Protein AF-A0A0A8J4R4-F1 (afdb_monomer_lite)

Organism: Escherichia coli (NCBI:txid562)

Secondary structure (DSSP, 8-state):
-HHHHHHHHHHHHHHHTT-HHHHHHHHHHHHHHHHHHHHHTT--HHHHHHHHHHHT-

Sequence (57 aa):
AQKVGEEGVETALAATVHDRFELTNEASDLMYHLLVLLQDQDLDLTTVIENLRKRHQ

pLDDT: mean 97.09, std 4.03, range [71.75, 98.75]

Structure (mmCIF, N/CA/C/O backbone):
data_AF-A0A0A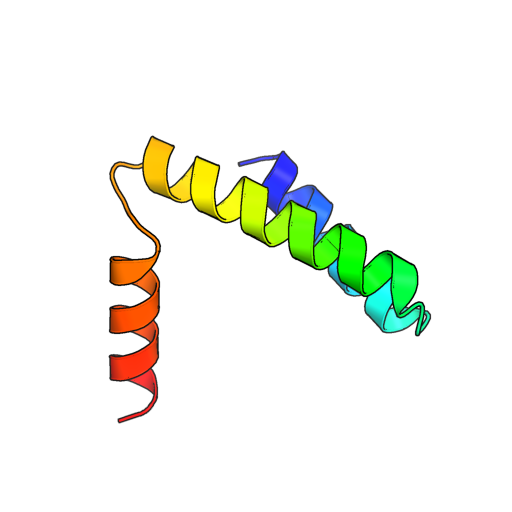8J4R4-F1
#
_entry.id   AF-A0A0A8J4R4-F1
#
loop_
_atom_site.group_PDB
_atom_site.id
_atom_site.type_symbol
_atom_site.label_atom_id
_atom_site.label_alt_id
_atom_site.label_comp_id
_atom_site.label_asym_id
_atom_site.label_entity_id
_atom_site.label_seq_id
_atom_site.pdbx_PDB_ins_code
_atom_site.Cartn_x
_atom_site.Cartn_y
_atom_site.Cartn_z
_atom_site.occupancy
_atom_site.B_iso_or_equiv
_atom_site.auth_seq_id
_atom_site.auth_comp_id
_atom_site.auth_asym_id
_atom_site.auth_atom_id
_atom_site.pdbx_PDB_model_num
ATOM 1 N N . ALA A 1 1 ? -10.168 3.771 -2.331 1.00 85.12 1 ALA A N 1
ATOM 2 C CA . ALA A 1 1 ? -9.912 2.359 -2.700 1.00 85.12 1 ALA A CA 1
ATOM 3 C C . ALA A 1 1 ? -9.185 2.200 -4.042 1.00 85.12 1 ALA A C 1
ATOM 5 O O . ALA A 1 1 ? -8.178 1.512 -4.055 1.00 85.12 1 ALA A O 1
ATOM 6 N N . GLN A 1 2 ? -9.635 2.828 -5.142 1.00 93.56 2 GLN A N 1
ATOM 7 C CA . GLN A 1 2 ? -9.025 2.662 -6.479 1.00 93.56 2 GLN A CA 1
ATOM 8 C C . GLN A 1 2 ? -7.503 2.892 -6.507 1.00 93.56 2 GLN A C 1
ATOM 10 O O . GLN A 1 2 ? -6.790 2.011 -6.969 1.00 93.56 2 GLN A O 1
ATOM 15 N N . LYS A 1 3 ? -7.016 4.009 -5.941 1.00 95.62 3 LYS A N 1
ATOM 16 C CA . LYS A 1 3 ? -5.575 4.312 -5.872 1.00 95.62 3 LYS A CA 1
ATOM 17 C C . LYS A 1 3 ? -4.768 3.203 -5.193 1.00 95.62 3 LYS A C 1
ATOM 19 O O . LYS A 1 3 ? -3.833 2.713 -5.787 1.00 95.62 3 LYS A O 1
ATOM 24 N N . VAL A 1 4 ? -5.197 2.697 -4.032 1.00 96.69 4 VAL A N 1
ATOM 25 C CA . VAL A 1 4 ? -4.514 1.573 -3.346 1.00 96.69 4 VAL A CA 1
ATOM 26 C C . VAL A 1 4 ? -4.337 0.349 -4.259 1.00 96.69 4 VAL A C 1
ATOM 28 O O . VAL A 1 4 ? -3.322 -0.334 -4.178 1.00 96.69 4 VAL A O 1
ATOM 31 N N . GLY A 1 5 ? -5.319 0.061 -5.119 1.00 97.44 5 GLY A N 1
ATOM 32 C CA . GLY A 1 5 ? -5.214 -1.028 -6.091 1.00 97.44 5 GLY A CA 1
ATOM 33 C C . GLY A 1 5 ? -4.219 -0.743 -7.219 1.00 97.44 5 GLY A C 1
ATOM 34 O O . GLY A 1 5 ? -3.485 -1.646 -7.603 1.00 97.44 5 GLY A O 1
ATOM 35 N N . GLU A 1 6 ? -4.191 0.490 -7.723 1.00 98.19 6 GLU A N 1
ATOM 36 C CA . GLU A 1 6 ? -3.257 0.960 -8.757 1.00 98.19 6 GLU A CA 1
ATOM 37 C C . GLU A 1 6 ? -1.807 0.933 -8.251 1.00 98.19 6 GLU A C 1
ATOM 39 O O . GLU A 1 6 ? -1.002 0.177 -8.792 1.00 98.19 6 GLU A O 1
ATOM 44 N N . GLU A 1 7 ? -1.534 1.591 -7.119 1.00 98.06 7 GLU A N 1
ATOM 45 C CA . GLU A 1 7 ? -0.198 1.636 -6.502 1.00 98.06 7 GLU A CA 1
ATOM 46 C C . GLU A 1 7 ? 0.323 0.229 -6.163 1.00 98.06 7 GLU A C 1
ATOM 48 O O . GLU A 1 7 ? 1.516 -0.065 -6.224 1.00 98.06 7 GLU A O 1
ATOM 53 N N . GLY A 1 8 ? -0.581 -0.689 -5.793 1.00 98.44 8 GLY A N 1
ATOM 54 C CA . GLY A 1 8 ? -0.232 -2.084 -5.525 1.00 98.44 8 GLY A CA 1
ATOM 55 C C . GLY A 1 8 ? 0.259 -2.827 -6.770 1.00 98.44 8 GLY A C 1
ATOM 56 O O . GLY A 1 8 ? 1.162 -3.662 -6.673 1.00 98.44 8 GLY A O 1
ATOM 57 N N . VAL A 1 9 ? -0.311 -2.522 -7.939 1.00 98.50 9 VAL A N 1
ATOM 58 C CA . VAL A 1 9 ? 0.138 -3.070 -9.226 1.00 98.50 9 VAL A CA 1
ATOM 59 C C . VAL A 1 9 ? 1.463 -2.432 -9.636 1.00 98.50 9 VAL A C 1
ATOM 61 O O . VAL A 1 9 ? 2.382 -3.159 -10.006 1.00 98.50 9 VAL A O 1
ATOM 64 N N . GLU A 1 10 ? 1.592 -1.113 -9.519 1.00 98.31 10 GLU A N 1
ATOM 65 C CA . GLU A 1 10 ? 2.810 -0.371 -9.875 1.00 98.31 10 GLU A CA 1
ATOM 66 C C . GLU A 1 10 ? 4.001 -0.801 -9.008 1.00 98.31 10 GLU A C 1
ATOM 68 O O . GLU A 1 10 ? 5.046 -1.182 -9.538 1.00 98.31 10 GLU A O 1
ATOM 73 N N . THR A 1 11 ? 3.803 -0.935 -7.693 1.00 98.69 11 THR A N 1
ATOM 74 C CA . THR A 1 11 ? 4.797 -1.498 -6.761 1.00 98.69 11 THR A CA 1
ATOM 75 C C . THR A 1 11 ? 5.261 -2.896 -7.198 1.00 98.69 11 THR A C 1
ATOM 77 O O . THR A 1 11 ? 6.458 -3.201 -7.188 1.00 98.69 11 THR A O 1
ATOM 80 N N . ALA A 1 12 ? 4.329 -3.772 -7.595 1.00 98.62 12 ALA A N 1
ATOM 81 C CA . ALA A 1 12 ? 4.655 -5.128 -8.039 1.00 98.62 12 ALA A CA 1
ATOM 82 C C . ALA A 1 12 ? 5.417 -5.140 -9.378 1.00 98.62 12 ALA A C 1
ATOM 84 O O . ALA A 1 12 ? 6.343 -5.940 -9.560 1.00 98.62 12 ALA A O 1
ATOM 85 N N . LEU A 1 13 ? 5.056 -4.250 -10.305 1.00 98.62 13 LEU A N 1
ATOM 86 C CA . LEU A 1 13 ? 5.740 -4.088 -11.587 1.00 98.62 13 LEU A CA 1
ATOM 87 C C . LEU A 1 13 ? 7.164 -3.555 -11.392 1.00 98.62 13 LEU A C 1
ATOM 89 O O . LEU A 1 13 ? 8.099 -4.178 -11.897 1.00 98.62 13 LEU A O 1
ATOM 93 N N . ALA A 1 14 ? 7.346 -2.504 -10.588 1.00 98.50 14 ALA A N 1
ATOM 94 C CA . ALA A 1 14 ? 8.654 -1.929 -10.268 1.00 98.50 14 ALA A CA 1
ATOM 95 C C . ALA A 1 14 ? 9.600 -2.970 -9.638 1.00 98.50 14 ALA A C 1
ATOM 97 O O . ALA A 1 14 ? 10.764 -3.104 -10.027 1.00 98.50 14 ALA A O 1
ATOM 98 N N . ALA A 1 15 ? 9.079 -3.797 -8.722 1.00 98.56 15 ALA A N 1
ATOM 99 C CA . ALA A 1 15 ? 9.830 -4.913 -8.150 1.00 98.56 15 ALA A CA 1
ATOM 100 C C . ALA A 1 15 ? 10.226 -5.968 -9.202 1.00 98.56 15 ALA A C 1
ATOM 102 O O . ALA A 1 15 ? 11.344 -6.488 -9.159 1.00 98.56 15 ALA A O 1
ATOM 103 N N . THR A 1 16 ? 9.332 -6.270 -10.152 1.00 98.69 16 THR A N 1
ATOM 104 C CA . THR A 1 16 ? 9.552 -7.268 -11.214 1.00 98.69 16 THR A CA 1
ATOM 105 C C . THR A 1 16 ? 10.660 -6.850 -12.180 1.00 98.69 16 THR A C 1
ATOM 107 O O . THR A 1 16 ? 11.429 -7.697 -12.631 1.00 98.69 16 THR A O 1
ATOM 110 N N . VAL A 1 17 ? 10.777 -5.553 -12.475 1.00 98.19 17 VAL A N 1
ATOM 111 C CA . VAL A 1 17 ? 11.831 -5.008 -13.351 1.00 98.19 17 VAL A CA 1
ATOM 112 C C . VAL A 1 17 ? 13.106 -4.610 -12.598 1.00 98.19 17 VAL A C 1
ATOM 114 O O . VAL A 1 17 ? 14.049 -4.110 -13.206 1.00 98.19 17 VAL A O 1
ATOM 117 N N . HIS A 1 18 ? 13.162 -4.869 -11.287 1.00 97.62 18 HIS A N 1
ATOM 118 C CA . HIS A 1 18 ? 14.271 -4.511 -10.399 1.00 97.62 18 HIS A CA 1
ATOM 119 C C . HIS A 1 18 ? 14.590 -3.003 -10.351 1.00 97.62 18 HIS A C 1
ATOM 121 O O . HIS A 1 18 ? 15.722 -2.623 -10.029 1.00 97.62 18 HIS A O 1
ATOM 127 N N . ASP A 1 19 ? 13.604 -2.138 -10.609 1.00 98.44 19 ASP A N 1
ATOM 128 C CA . ASP A 1 19 ? 13.761 -0.693 -10.450 1.00 98.44 19 ASP A CA 1
ATOM 129 C C . ASP A 1 19 ? 13.567 -0.314 -8.980 1.00 98.44 19 ASP A C 1
ATOM 131 O O . ASP A 1 19 ? 12.459 -0.228 -8.457 1.00 98.44 19 ASP A O 1
ATOM 135 N N . ARG A 1 20 ? 14.681 -0.107 -8.275 1.00 98.44 20 ARG A N 1
ATOM 136 C CA . ARG A 1 20 ? 14.660 0.241 -6.848 1.00 98.44 20 ARG A CA 1
ATOM 137 C C . ARG A 1 20 ? 14.186 1.667 -6.583 1.00 98.44 20 ARG A C 1
ATOM 139 O O . ARG A 1 20 ? 13.718 1.932 -5.475 1.00 98.44 20 ARG A O 1
ATOM 146 N N . PHE A 1 21 ? 14.386 2.579 -7.532 1.00 98.56 21 PHE A N 1
ATOM 147 C CA . PHE A 1 21 ? 13.982 3.971 -7.367 1.00 98.56 21 PHE A CA 1
ATOM 148 C C . PHE A 1 21 ? 12.466 4.072 -7.488 1.00 98.56 21 PHE A C 1
ATOM 150 O O . PHE A 1 21 ? 11.821 4.562 -6.564 1.00 98.56 21 PHE A O 1
ATOM 157 N N . GLU A 1 22 ? 11.911 3.508 -8.560 1.00 98.44 22 GLU A N 1
ATOM 158 C CA . GLU A 1 22 ? 10.467 3.434 -8.774 1.00 98.44 22 GLU A CA 1
ATOM 159 C C . GLU A 1 22 ? 9.796 2.627 -7.660 1.00 98.44 22 GLU A C 1
ATOM 161 O O . GLU A 1 22 ? 8.900 3.141 -7.005 1.00 98.44 22 GLU A O 1
ATOM 166 N N . LEU A 1 23 ? 10.332 1.455 -7.292 1.00 98.75 23 LEU A N 1
ATOM 167 C CA . LEU A 1 23 ? 9.796 0.660 -6.179 1.00 98.75 23 LEU A CA 1
ATOM 168 C C . LEU A 1 23 ? 9.701 1.454 -4.869 1.00 98.75 23 LEU A C 1
ATOM 170 O O . LEU A 1 23 ? 8.772 1.251 -4.094 1.00 98.75 23 LEU A O 1
ATOM 174 N N . THR A 1 24 ? 10.662 2.340 -4.595 1.00 98.69 24 THR A N 1
ATOM 175 C CA . THR A 1 24 ? 10.626 3.172 -3.384 1.00 98.69 24 THR A CA 1
ATOM 176 C C . THR A 1 24 ? 9.513 4.219 -3.458 1.00 98.69 24 THR A C 1
ATOM 178 O O . THR A 1 24 ? 8.860 4.469 -2.443 1.00 98.69 24 THR A O 1
ATOM 181 N N . ASN A 1 25 ? 9.284 4.811 -4.632 1.00 98.62 25 ASN A N 1
ATOM 182 C CA . ASN A 1 25 ? 8.226 5.799 -4.840 1.00 98.62 25 ASN A CA 1
ATOM 183 C C . ASN A 1 25 ? 6.843 5.138 -4.768 1.00 98.62 25 ASN A C 1
ATOM 185 O O . ASN A 1 25 ? 6.053 5.513 -3.908 1.00 98.62 25 ASN A O 1
ATOM 189 N N . GLU A 1 26 ? 6.615 4.073 -5.538 1.00 98.62 26 GLU A N 1
ATOM 190 C CA . GLU A 1 26 ? 5.325 3.367 -5.582 1.00 98.62 26 GLU A CA 1
ATOM 191 C C . GLU A 1 26 ? 4.959 2.755 -4.223 1.00 98.62 26 GLU A C 1
ATOM 193 O O . GLU A 1 26 ? 3.824 2.845 -3.756 1.00 98.62 26 GLU A O 1
ATOM 198 N N . ALA A 1 27 ? 5.936 2.195 -3.497 1.00 98.75 27 ALA A N 1
ATOM 199 C CA . ALA A 1 27 ? 5.686 1.702 -2.144 1.00 98.75 27 ALA A CA 1
ATOM 200 C C . ALA A 1 27 ? 5.327 2.836 -1.166 1.00 98.75 27 ALA A C 1
ATOM 202 O O . ALA A 1 27 ? 4.560 2.619 -0.223 1.00 98.75 27 ALA A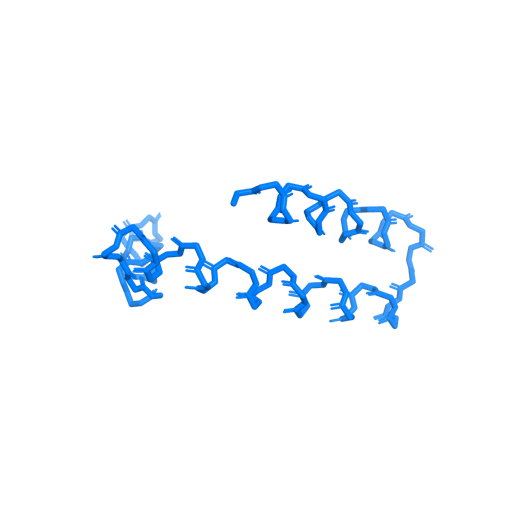 O 1
ATOM 203 N N . SER A 1 28 ? 5.876 4.039 -1.366 1.00 98.69 28 SER A N 1
ATOM 204 C CA . SER A 1 28 ? 5.539 5.214 -0.556 1.00 98.69 28 SER A CA 1
ATOM 205 C C . SER A 1 28 ? 4.119 5.698 -0.850 1.00 98.69 28 SER A C 1
ATOM 207 O O . SER A 1 28 ? 3.368 5.958 0.095 1.00 98.69 28 SER A O 1
ATOM 209 N N . ASP A 1 29 ? 3.723 5.739 -2.122 1.00 98.50 29 ASP A N 1
ATOM 210 C CA . ASP A 1 29 ? 2.379 6.138 -2.552 1.00 98.50 29 ASP A CA 1
ATOM 211 C C . ASP A 1 29 ? 1.324 5.108 -2.127 1.00 98.50 29 ASP A C 1
ATOM 213 O O . ASP A 1 29 ? 0.277 5.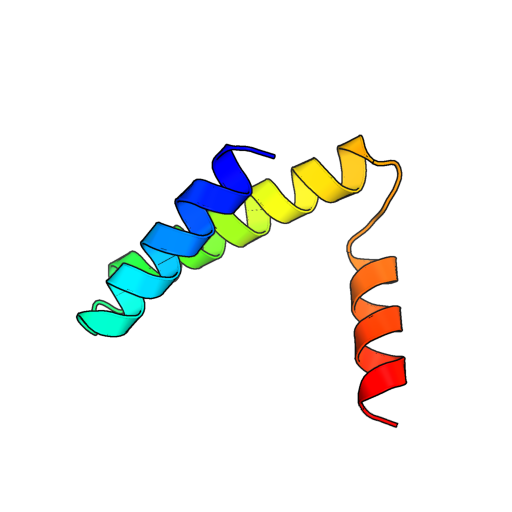470 -1.574 1.00 98.50 29 ASP A O 1
ATOM 217 N N . LEU A 1 30 ? 1.646 3.814 -2.218 1.00 98.62 30 LEU A N 1
ATOM 218 C CA . LEU A 1 30 ? 0.835 2.735 -1.659 1.00 98.62 30 LEU A CA 1
ATOM 219 C C . LEU A 1 30 ? 0.619 2.914 -0.152 1.00 98.62 30 LEU A C 1
ATOM 221 O O . LEU A 1 30 ? -0.515 2.826 0.326 1.00 98.62 30 LEU A O 1
ATOM 225 N N . MET A 1 31 ? 1.685 3.183 0.609 1.00 98.56 31 MET A N 1
ATOM 226 C CA . MET A 1 31 ? 1.577 3.419 2.050 1.00 98.56 31 MET A CA 1
ATOM 227 C C . MET A 1 31 ? 0.734 4.657 2.360 1.00 98.56 31 MET A C 1
ATOM 229 O O . MET A 1 31 ? -0.129 4.596 3.238 1.00 98.56 31 MET A O 1
ATOM 233 N N . TYR A 1 32 ? 0.932 5.755 1.632 1.00 98.38 32 TYR A N 1
ATOM 234 C CA . TYR A 1 32 ? 0.138 6.971 1.780 1.00 98.38 32 TYR A CA 1
ATOM 235 C C . TYR A 1 32 ? -1.353 6.698 1.548 1.00 98.38 32 TYR A C 1
ATOM 237 O O . TYR A 1 32 ? -2.192 6.989 2.406 1.00 98.38 32 TYR A O 1
ATOM 245 N N . HIS A 1 33 ? -1.694 6.076 0.420 1.00 98.31 33 HIS A N 1
ATOM 246 C CA . HIS A 1 33 ? -3.079 5.788 0.071 1.00 98.31 33 HIS A CA 1
ATOM 247 C C . HIS A 1 33 ? -3.718 4.744 0.989 1.00 98.31 33 HIS A C 1
ATOM 249 O O . HIS A 1 33 ? -4.918 4.836 1.263 1.00 98.31 33 HIS A O 1
ATOM 255 N N . LEU A 1 34 ? -2.940 3.793 1.511 1.00 98.44 34 LEU A N 1
ATOM 256 C CA . LEU A 1 34 ? -3.410 2.855 2.525 1.00 98.44 34 LEU A CA 1
ATOM 257 C C . LEU A 1 34 ? -3.768 3.579 3.827 1.00 98.44 34 LEU A C 1
ATOM 259 O O . LEU A 1 34 ? -4.830 3.316 4.382 1.00 98.44 34 LEU A O 1
ATOM 263 N N . LEU A 1 35 ? -2.935 4.513 4.299 1.00 98.25 35 LEU A N 1
ATOM 264 C CA . LEU A 1 35 ? -3.231 5.299 5.503 1.00 98.25 35 LEU A CA 1
ATOM 265 C C . LEU A 1 35 ? -4.512 6.124 5.349 1.00 98.25 35 LEU A C 1
ATOM 267 O O . LEU A 1 35 ? -5.350 6.118 6.250 1.00 98.25 35 LEU A O 1
ATOM 271 N N . VAL A 1 36 ? -4.687 6.785 4.200 1.00 97.69 36 VAL A N 1
ATOM 272 C CA . VAL A 1 36 ? -5.912 7.538 3.889 1.00 97.69 36 VAL A CA 1
ATOM 273 C C . VAL A 1 36 ? -7.131 6.614 3.875 1.00 97.69 36 VAL A C 1
ATOM 275 O O . VAL A 1 36 ? -8.152 6.949 4.468 1.00 97.69 36 VAL A O 1
ATOM 278 N N . LEU A 1 37 ? -7.026 5.437 3.246 1.00 98.06 37 LEU A N 1
ATOM 279 C CA . LEU A 1 37 ? -8.118 4.463 3.198 1.00 98.06 37 LEU A CA 1
ATOM 280 C C . LEU A 1 37 ? -8.484 3.929 4.587 1.00 98.06 37 LEU A C 1
ATOM 282 O O . LEU A 1 37 ? -9.662 3.754 4.869 1.00 98.06 37 LEU A O 1
ATOM 286 N N . LEU A 1 38 ? -7.499 3.656 5.445 1.00 98.19 38 LEU A N 1
ATOM 287 C CA . LEU A 1 38 ? -7.765 3.204 6.810 1.00 98.19 38 LEU A CA 1
ATOM 288 C C . LEU A 1 38 ? -8.536 4.275 7.585 1.00 98.19 38 LEU A C 1
ATOM 290 O O . LEU A 1 38 ? -9.577 3.967 8.156 1.00 98.19 38 LEU A O 1
ATOM 294 N N . GLN A 1 39 ? -8.073 5.527 7.545 1.00 97.62 39 GLN A N 1
ATOM 295 C CA . GLN A 1 39 ? -8.729 6.634 8.246 1.00 97.62 39 GLN A CA 1
ATOM 296 C C . GLN A 1 39 ? -10.152 6.897 7.735 1.00 97.62 39 GLN A C 1
ATOM 298 O O . GLN A 1 39 ? -11.042 7.136 8.541 1.00 97.62 39 GLN A O 1
ATOM 303 N N . ASP A 1 40 ? -10.386 6.798 6.423 1.00 97.62 40 ASP A N 1
ATOM 304 C CA . ASP A 1 40 ? -11.724 6.894 5.813 1.00 97.62 40 ASP A CA 1
ATOM 305 C C . ASP A 1 40 ? -12.692 5.800 6.303 1.00 97.62 40 ASP A C 1
ATOM 307 O O . ASP A 1 40 ? -13.905 5.981 6.276 1.00 97.62 40 ASP A O 1
ATOM 311 N N . GLN A 1 41 ? -12.161 4.670 6.774 1.00 98.00 41 GLN A N 1
ATOM 312 C CA . GLN A 1 41 ? -12.924 3.535 7.298 1.00 98.00 41 GLN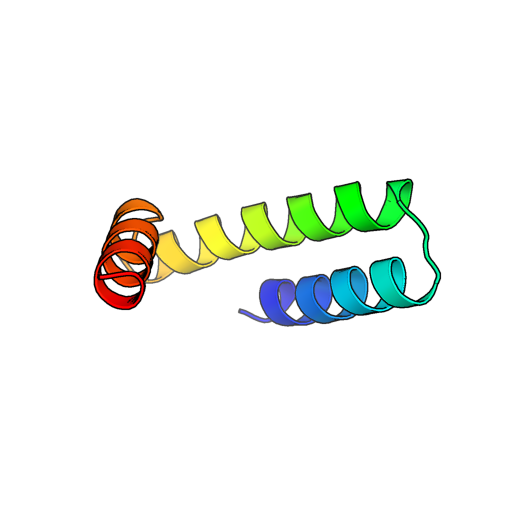 A CA 1
ATOM 313 C C . GLN A 1 41 ? -12.908 3.466 8.835 1.00 98.00 41 GLN A C 1
ATOM 315 O O . GLN A 1 41 ? -13.135 2.395 9.397 1.00 98.00 41 GLN A O 1
ATOM 320 N N . ASP A 1 42 ? -12.607 4.580 9.513 1.00 97.94 42 ASP A N 1
ATOM 321 C CA . ASP A 1 42 ? -12.491 4.674 10.976 1.00 97.94 42 ASP A CA 1
ATOM 322 C C . ASP A 1 42 ? -11.466 3.685 11.581 1.00 97.94 42 ASP A C 1
ATOM 324 O O . ASP A 1 42 ? -11.589 3.230 12.721 1.00 97.94 42 ASP A O 1
ATOM 328 N N . LEU A 1 43 ? -10.425 3.345 10.813 1.00 97.94 43 LEU A N 1
ATOM 329 C CA . LEU A 1 43 ? -9.305 2.494 11.216 1.00 97.94 43 LEU A CA 1
ATOM 330 C C . LEU A 1 43 ? -7.988 3.275 11.202 1.00 97.94 43 LEU A C 1
ATOM 332 O O . LEU A 1 43 ? -7.812 4.263 10.491 1.00 97.94 43 LEU A O 1
ATOM 336 N N . ASP A 1 44 ? -7.003 2.794 11.953 1.00 95.38 44 ASP A N 1
ATOM 337 C CA . ASP A 1 44 ? -5.652 3.349 11.959 1.00 95.38 44 ASP A CA 1
ATOM 338 C C . ASP A 1 44 ? -4.584 2.285 11.668 1.00 95.38 44 ASP A C 1
ATOM 340 O O . ASP A 1 44 ? -4.828 1.073 11.682 1.00 95.38 44 ASP A O 1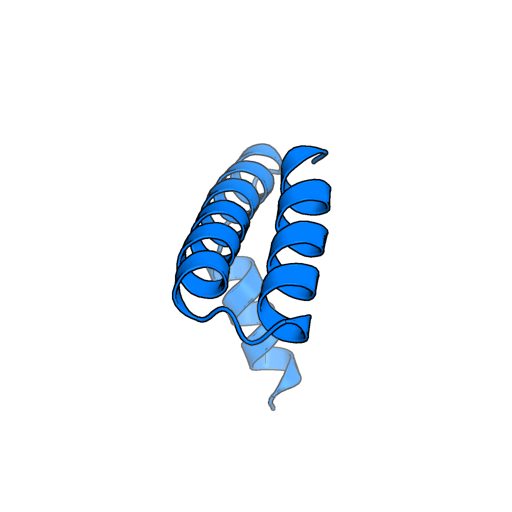
ATOM 344 N N . LEU A 1 45 ? -3.360 2.747 11.393 1.00 97.75 45 LEU A N 1
ATOM 345 C CA . LEU A 1 45 ? -2.232 1.848 11.147 1.00 97.75 45 LEU A CA 1
ATOM 346 C C . LEU A 1 45 ? -1.913 0.986 12.381 1.00 97.75 45 LEU A C 1
ATOM 348 O O . LEU A 1 45 ? -1.485 -0.159 12.234 1.00 97.75 45 LEU A O 1
ATOM 352 N N . THR A 1 46 ? -2.156 1.499 13.590 1.00 97.56 46 THR A N 1
ATOM 353 C CA . THR A 1 46 ? -1.960 0.768 14.851 1.00 97.56 46 THR A CA 1
ATOM 354 C C . THR A 1 46 ? -2.771 -0.523 14.871 1.00 97.56 46 THR A C 1
ATOM 356 O O . THR A 1 46 ? -2.238 -1.585 15.190 1.00 97.56 46 THR A O 1
ATOM 359 N N . THR A 1 47 ? -4.035 -0.461 14.452 1.00 97.88 47 THR A N 1
ATOM 360 C CA . THR A 1 47 ? -4.931 -1.618 14.368 1.00 97.88 47 THR A CA 1
ATOM 361 C C . THR A 1 47 ? -4.373 -2.695 13.434 1.00 97.88 47 THR A C 1
ATOM 363 O O . THR A 1 47 ? -4.397 -3.886 13.763 1.00 97.88 47 THR A O 1
ATOM 366 N N . VAL A 1 48 ? -3.805 -2.293 12.292 1.00 97.81 48 VAL A N 1
ATOM 367 C CA . VAL A 1 48 ? -3.153 -3.210 11.342 1.00 97.81 48 VAL A CA 1
ATOM 368 C C . VAL A 1 48 ? -1.879 -3.817 11.937 1.00 97.81 48 VAL A C 1
ATOM 370 O O . VAL A 1 48 ? -1.676 -5.028 11.842 1.00 97.81 48 VAL A O 1
ATOM 373 N N . ILE A 1 49 ? -1.041 -3.013 12.598 1.00 97.88 49 ILE A N 1
ATOM 374 C CA . ILE A 1 49 ? 0.193 -3.479 13.251 1.00 97.88 49 ILE A CA 1
ATOM 375 C C . ILE A 1 49 ? -0.120 -4.510 14.340 1.00 97.88 49 ILE A C 1
ATOM 377 O O . ILE A 1 49 ? 0.515 -5.563 14.392 1.00 97.88 49 ILE A O 1
ATOM 381 N N . GLU A 1 50 ? -1.119 -4.253 15.184 1.00 97.81 50 GLU A N 1
ATOM 382 C CA . GLU A 1 50 ? -1.545 -5.197 16.221 1.00 97.81 50 GLU A CA 1
ATOM 383 C C . GLU A 1 50 ? -2.090 -6.496 15.620 1.00 97.81 50 GLU A C 1
ATOM 385 O O . GLU A 1 50 ? -1.812 -7.586 16.126 1.00 97.81 50 GLU A O 1
ATOM 390 N N . ASN A 1 51 ? -2.815 -6.415 14.500 1.00 97.62 51 ASN A N 1
ATOM 391 C CA . ASN A 1 51 ? -3.234 -7.606 13.768 1.00 97.62 51 ASN A CA 1
ATOM 392 C C . ASN A 1 51 ? -2.031 -8.415 13.258 1.00 97.62 51 ASN A C 1
ATOM 394 O O . ASN A 1 51 ? -2.012 -9.634 13.417 1.00 97.62 51 ASN A O 1
ATOM 398 N N . LEU A 1 52 ? -1.013 -7.757 12.696 1.00 97.75 52 LEU A N 1
ATOM 399 C CA . LEU A 1 52 ? 0.207 -8.415 12.222 1.00 97.75 52 LEU A CA 1
ATOM 400 C C . LEU A 1 52 ? 0.997 -9.060 13.366 1.00 97.75 52 LEU A C 1
ATOM 402 O O . LEU A 1 52 ? 1.448 -10.195 13.212 1.00 97.75 52 LEU A O 1
ATOM 406 N N . ARG A 1 53 ? 1.120 -8.392 14.521 1.00 97.25 53 ARG A N 1
ATOM 407 C CA . ARG A 1 53 ? 1.770 -8.945 15.725 1.00 97.25 53 ARG A CA 1
ATOM 408 C C . ARG A 1 53 ? 1.111 -10.243 16.179 1.00 97.25 53 ARG A C 1
ATOM 410 O O . ARG A 1 53 ? 1.814 -11.212 16.436 1.00 97.25 53 ARG A O 1
ATOM 417 N N . LYS A 1 54 ? -0.226 -10.293 16.196 1.00 97.31 54 LYS A N 1
ATOM 418 C CA . LYS A 1 54 ? -0.988 -11.505 16.549 1.00 97.31 54 LYS A CA 1
ATOM 419 C C . LYS A 1 54 ? -0.745 -12.682 15.597 1.00 97.31 54 LYS A C 1
ATOM 421 O O . LYS A 1 54 ? -0.882 -13.818 16.024 1.00 97.31 54 LYS A O 1
ATOM 426 N N . ARG A 1 55 ? -0.399 -12.437 14.325 1.00 95.25 55 ARG A N 1
ATOM 427 C CA . ARG A 1 55 ? -0.100 -13.499 13.337 1.00 95.25 55 ARG A CA 1
ATOM 428 C C . ARG A 1 55 ? 1.303 -14.096 13.477 1.00 95.25 55 ARG A C 1
ATOM 430 O O . ARG A 1 55 ? 1.540 -15.169 12.940 1.00 95.25 55 ARG A O 1
ATOM 437 N N . HIS A 1 56 ? 2.224 -13.375 14.115 1.00 89.81 56 HIS A N 1
ATOM 438 C CA . HIS A 1 56 ? 3.624 -13.780 14.289 1.00 89.81 56 HIS A CA 1
ATOM 439 C C . HIS A 1 56 ? 3.915 -14.332 15.699 1.00 89.81 56 HIS A C 1
ATOM 441 O O . HIS A 1 56 ? 5.083 -14.502 16.050 1.00 89.81 56 HIS A O 1
ATOM 447 N N . GLN A 1 57 ? 2.873 -14.571 16.503 1.00 71.75 57 GLN A N 1
ATOM 448 C CA . GLN A 1 57 ? 2.934 -15.350 17.746 1.00 71.75 57 GLN A CA 1
ATOM 449 C C . GLN A 1 57 ? 2.728 -16.832 17.442 1.00 71.75 57 GLN A C 1
ATOM 451 O O . GLN A 1 57 ? 3.404 -17.646 18.106 1.00 71.75 57 GLN A O 1
#

Foldseek 3Di:
DVQLVVLVVQLVVCVVVVPPVSNVVSVVSNVVVVQVVQVVVVHHVVVVVVVVVVVVD

Radius of gyration: 13.02 Å; chains: 1; bounding box: 28×23×31 Å

InterPro domains:
  IPR008179 Phosphoribosyl-ATP pyrophosphohydrolase [TIGR03188] (1-52)
  IPR008179 Phosphoribosyl-ATP pyrophosphohydrolase [cd11534] (1-33)
  IPR021130 Phosphoribosyl-ATP pyrophosphohydrolase-like [PF01503] (1-56)

=== Feature glossary ===
A reading guide for the features in this record.

Start from the sequence.

  · Sequence gives the chain of amino acids in standard one-letter code (A=alanine, C=cysteine, …, Y=tyrosine), read N→C. It is the only feature that is directly encoded by the gene; all structural features are derived from the folded form of this sequence.

Fold it, and you get atomic coordinates and the backbone conformation that goes with them.

  · The mmCIF table is the protein's shape written out atom by atom. For each backbone N, Cα, C, and carbonyl O, it records an (x, y, z) coordinate triple in Å plus the residue type, chain letter, and residue number.

  · Backbone dihedral angles. Every residue except chain termini has a φ (preceding-C → N → Cα → C) and a ψ (N → Cα → C → next-N). They are reported in degrees following the IUPAC sign convention. Secondary structure is essentially a statement about which (φ, ψ) basin each residue occupies.

  · DSSP 8-state secondary structure assigns each residue one of H (α-helix), G (3₁₀-helix), I (π-helix), E (extended β-strand), B (isolated β-bridge), T (hydrogen-bonded turn), S (bend), or '-' (coil). The assignment is computed from backbone hydrogen-bond geometry via the Kabsch–Sander algorithm.

  · P-SEA three-state annotation labels each residue as helix, strand, or coil based purely on the geometry of the Cα trace. It serves as a fallback when the full backbone (and thus DSSP) is unavailable.

Summarize the fold with a handful of shape descriptors and a per-residue structural alphabet.

  · Radius of gyration (Rg) is the root-mean-square distance of Cα atoms from their centroid — a single number for overall size and compactness. A globular domain of N residues has Rg ≈ 2.2·N^0.38 Å; an extended or disordered chain has a much larger Rg. The Cα contact count is the number of residue pairs whose Cα atoms are within 8 Å and are more than four positions apart in sequence — a standard proxy for tertiary packing density. The bounding box is the smallest axis-aligned box enclosing all Cα atoms.

  · Foldseek's 3Di representation compresses backbone geometry into a per-residue letter drawn from a learned twenty-state alphabet. It captures the tertiary interaction pattern around each residue — which residues are packed against it in space, regardless of where they are in sequence.

  · Accessible surface area quantifies burial. A residue with SASA near zero is packed into the hydrophobic core; one with SASA >100 Å² sits on the surface. Computed here via the Shrake–Rupley numerical algorithm with a 1.4 Å probe.

Ask how reliable the model is.

  · For AlphaFold models, the B-factor field carries pLDDT — the model's own estimate of local accuracy on a 0–100 scale. Regions with pLDDT<50 should be treated as essentially unmodeled; they often correspond to intrinsically disordered segments.

  · For experimental (PDB) structures, the B-factor (temperature factor) quantifies the positional spread of each atom in the crystal — a combination of thermal vibration and static disorder — in units of Å². High B-factors mark flexible loops or poorly resolved regions; low B-factors mark the rigid, well-ordered core.

  · PAE(i, j) answers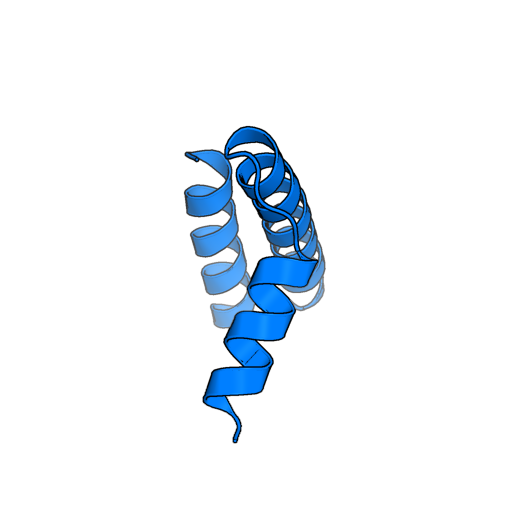: if I align the predicted and true structures on residue i, how far off (in Å) do I expect residue j to be? A block-diagonal PAE matrix with low values on the blocks and high values off-diagonal is the signature of a multi-domain protein with confidently predicted domains but uncertain inter-domain orientation.

Place it in context: what it resembles, what it is annotated as, and how it looks.

  · Structural nearest neighbors (via Foldseek easy-search vs the PDB). Reported per hit: target PDB id, E-value, and alignment TM-score. A TM-score above ~0.5 is the conventional threshold for 'same fold'.

  · Functional annotations link the protein to curated databases. InterPro entries identify conserved domains and families by matching the sequence against member-database signatures (Pfam, PROSITE, CDD, …). Gene Ontology (GO) terms describe molecular function, biological process, and cellular component in a controlled vocabulary. CATH places the structure in a hierarchical fold classification (Class/Architecture/Topology/Homologous-superfamily). The organism is the source species.

  · Plot images: a contact map (which residues are close in 3D, as an N×N binary image), a Ramachandran scatter (backbone torsion angles, revealing secondary-structure composition at a glance), and — for AlphaFold structures — a PAE heatmap (pairwise prediction confidence).

  · Structure images are PyMOL renders from six orthogonal camera directions. Cartoon representation draws helices as coils and strands as arrows; sticks shows the backbone as bonds; surface shows the solvent-excluded envelope. Rainbow coloring maps sequence position to hue (blue→red, N→C); chain coloring assigns a distinct color per polypeptide.